Protein AF-A0A5R8WJD9-F1 (afdb_monomer)

Organism: NCBI:txid2025313

Secondary structure (DSSP, 8-state):
-PPP------------GGGEEEHHHHHHHHHHHHHSSPTTHHHHHHHHSSSPP-HHHHHHHHTT--SS--HHHHHHHHHHTT--EEEEEEEETTEEEEEEEES-HHHHHHHHHHHHHHHHHTSSSSS---

Solvent-accessible surface area (backbone atoms only — not comparable to full-atom values): 8028 Å² total; per-residue (Å²): 136,85,79,83,79,82,69,82,75,77,73,82,70,74,71,56,70,94,40,48,42,53,43,68,61,56,44,51,46,47,30,49,60,63,61,71,44,55,93,72,42,54,59,56,52,26,68,72,38,89,74,58,52,59,59,69,60,50,53,32,54,54,67,66,66,56,94,59,92,56,60,69,59,49,42,51,50,38,41,75,74,71,37,60,57,45,78,43,78,40,83,53,87,97,45,79,46,49,32,32,33,39,80,42,69,68,52,45,52,52,49,51,51,54,45,52,55,54,54,52,70,72,69,76,83,87,86,84,83,130

Sequence (130 aa):
MQQPETSPHYHIAFPNPALSVPYDKCLSYAQHCLCSFPHGGLKKWTEQQEPPFSYSALVSLKRSTNRKPAPLLVQRILQAFGFRTNPVARPEGKTRTYVYEFAHESDLNNFTHQLSEFEKVKVPAEAASV

Foldseek 3Di:
DDDDDPDPPPPPPPFDPLQKAWLVLLLLLLLLVCVPADVVRNVVVQVPDVVGDDSVVSVCSNVVVDPDRDQVNSCVSLVVVPWNWDWDWDDDDPDTTIMIGTPDPVSVVVSVVVSVVVVVVVPPDPPPDD

Nearest PDB structures (foldseek):
  1x4n-assembly1_A  TM=4.739E-01  e=9.539E-01  Mus musculus
  3vke-assembly1_A  TM=3.921E-01  e=1.367E+00  Homo sapiens
  2jzx-assembly1_A  TM=4.942E-01  e=5.437E+00  Homo sapiens
  4zzl-assembly1_A  TM=2.332E-01  e=7.339E+00  Pseudomonas aeruginosa
  5fj9-assembly1_O  TM=2.264E-01  e=5.773E+00  Saccharomyces cerevisiae

pLDDT: mean 81.9, std 17.26, range [37.69, 95.75]

Structure (mmCIF, N/CA/C/O backbone):
data_AF-A0A5R8WJD9-F1
#
_entry.id   AF-A0A5R8WJD9-F1
#
loop_
_atom_site.group_PDB
_atom_site.id
_atom_site.type_symbol
_atom_site.label_atom_id
_atom_site.label_alt_id
_atom_site.label_comp_id
_atom_site.label_asym_id
_atom_site.label_entity_id
_atom_site.label_seq_id
_atom_site.pdbx_PDB_ins_code
_atom_site.Cartn_x
_atom_site.Cartn_y
_atom_site.Cartn_z
_atom_site.occupancy
_atom_site.B_iso_or_equiv
_atom_site.auth_seq_id
_atom_site.auth_comp_id
_atom_site.auth_asym_id
_atom_site.auth_atom_id
_atom_site.pdbx_PDB_model_num
ATOM 1 N N . MET A 1 1 ? -49.336 17.683 -3.517 1.00 49.38 1 MET A N 1
ATOM 2 C CA . MET A 1 1 ? -48.748 16.332 -3.419 1.00 49.38 1 MET A CA 1
ATOM 3 C C . MET A 1 1 ? -47.258 16.515 -3.181 1.00 49.38 1 MET A C 1
ATOM 5 O O . MET A 1 1 ? -46.579 16.999 -4.074 1.00 49.38 1 MET A O 1
ATOM 9 N N . GLN A 1 2 ? -46.795 16.296 -1.949 1.00 41.03 2 GLN A N 1
ATOM 10 C CA . GLN A 1 2 ? -45.387 16.454 -1.561 1.00 41.03 2 GLN A CA 1
ATOM 11 C C . GLN A 1 2 ? -44.621 15.180 -1.929 1.00 41.03 2 GLN A C 1
ATOM 13 O O . GLN A 1 2 ? -45.076 14.080 -1.622 1.00 41.03 2 GLN A O 1
ATOM 18 N N . GLN A 1 3 ? -43.500 15.336 -2.634 1.00 42.38 3 GLN A N 1
ATOM 19 C CA . GLN A 1 3 ? -42.559 14.250 -2.899 1.00 42.38 3 GLN A CA 1
ATOM 20 C C . GLN A 1 3 ? -41.737 13.987 -1.627 1.00 42.38 3 GLN A C 1
ATOM 22 O O . GLN A 1 3 ? -41.335 14.955 -0.982 1.00 42.38 3 GLN A O 1
ATOM 27 N N . PRO A 1 4 ? -41.491 12.725 -1.237 1.00 53.50 4 P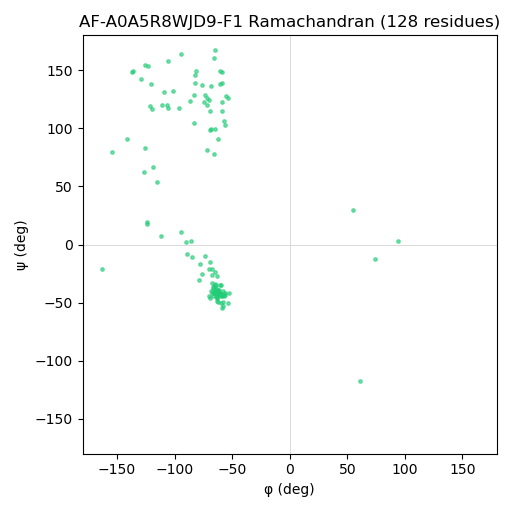RO A N 1
ATOM 28 C CA . PRO A 1 4 ? -40.649 12.434 -0.090 1.00 53.50 4 PRO A CA 1
ATOM 29 C C . PRO A 1 4 ? -39.187 12.723 -0.435 1.00 53.50 4 PRO A C 1
ATOM 31 O O . PRO A 1 4 ? -38.637 12.230 -1.418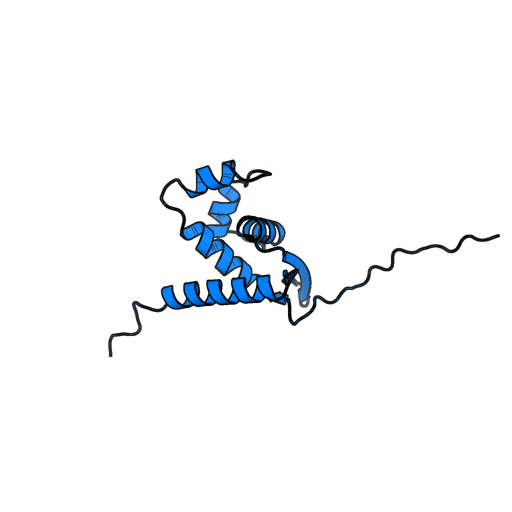 1.00 53.50 4 PRO A O 1
ATOM 34 N N . GLU A 1 5 ? -38.577 13.546 0.403 1.00 44.34 5 GLU A N 1
ATOM 35 C CA . GLU A 1 5 ? -37.187 13.962 0.343 1.00 44.34 5 GLU A CA 1
ATOM 36 C C . GLU A 1 5 ? -36.308 12.751 0.680 1.00 44.34 5 GLU A C 1
ATOM 38 O O . GLU A 1 5 ? -36.132 12.393 1.846 1.00 44.34 5 GLU A O 1
ATOM 43 N N . THR A 1 6 ? -35.763 12.070 -0.330 1.00 48.16 6 THR A N 1
ATOM 44 C CA . THR A 1 6 ? -34.730 11.053 -0.108 1.00 48.16 6 THR A CA 1
ATOM 45 C C . THR A 1 6 ? -33.438 11.759 0.286 1.00 48.16 6 THR A C 1
ATOM 47 O O . THR A 1 6 ? -32.561 12.007 -0.542 1.00 48.16 6 THR A O 1
ATOM 50 N N . SER A 1 7 ? -33.341 12.119 1.565 1.00 39.47 7 SER A N 1
ATOM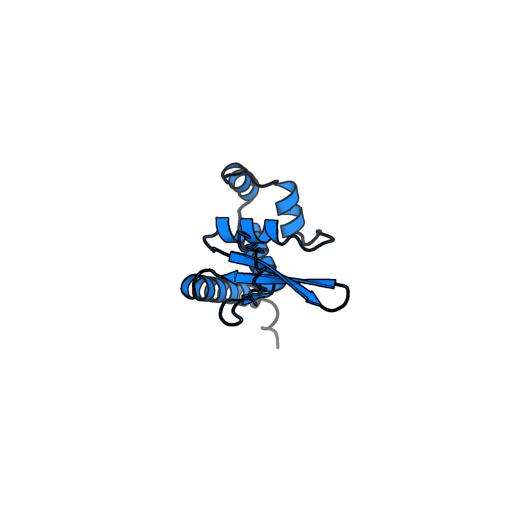 51 C CA . SER A 1 7 ? -32.078 12.480 2.197 1.00 39.47 7 SER A CA 1
ATOM 52 C C . SER A 1 7 ? -31.104 11.317 1.995 1.00 39.47 7 SER A C 1
ATOM 54 O O . SER A 1 7 ? -31.460 10.180 2.320 1.00 39.47 7 SER A O 1
ATOM 56 N N . PRO A 1 8 ? -29.887 11.542 1.471 1.00 46.19 8 PRO A N 1
ATOM 57 C CA . PRO A 1 8 ? -28.867 10.512 1.484 1.00 46.19 8 PRO A CA 1
ATOM 58 C C . PRO A 1 8 ? -28.519 10.261 2.950 1.00 46.19 8 PRO A C 1
ATOM 60 O O . PRO A 1 8 ? -27.786 11.030 3.573 1.00 46.19 8 PRO A O 1
ATOM 63 N N . HIS A 1 9 ? -29.089 9.204 3.527 1.00 37.69 9 HIS A N 1
ATOM 64 C CA . HIS A 1 9 ? -28.612 8.652 4.783 1.00 37.69 9 HIS A CA 1
ATOM 65 C C . HIS A 1 9 ? -27.135 8.321 4.552 1.00 37.69 9 HIS A C 1
ATOM 67 O O . HIS A 1 9 ? -26.802 7.339 3.887 1.00 37.69 9 HIS A O 1
ATOM 73 N N . TYR A 1 10 ? -26.237 9.164 5.065 1.00 40.50 10 TYR A N 1
ATOM 74 C CA . TYR A 1 10 ? -24.858 8.769 5.297 1.00 40.50 10 TYR A CA 1
ATOM 75 C C . TYR A 1 10 ? -24.939 7.641 6.318 1.00 40.50 10 TYR A C 1
ATOM 77 O O . TYR A 1 10 ? -24.981 7.879 7.524 1.00 40.50 10 TYR A O 1
ATOM 85 N N . HIS A 1 11 ? -25.031 6.403 5.837 1.00 44.16 11 HIS A N 1
ATOM 86 C CA . HIS A 1 11 ? -24.737 5.259 6.671 1.00 44.16 11 HIS A CA 1
ATOM 87 C C . HIS A 1 11 ? -23.311 5.481 7.161 1.00 44.16 11 HIS A C 1
ATOM 89 O O . HIS A 1 11 ? -22.350 5.377 6.398 1.00 44.16 11 HIS A O 1
ATOM 95 N N . ILE A 1 12 ? -23.184 5.838 8.437 1.00 51.00 12 ILE A N 1
ATOM 96 C CA . ILE A 1 12 ? -21.948 5.704 9.194 1.00 51.00 12 ILE A CA 1
ATOM 97 C C . ILE A 1 12 ? -21.736 4.193 9.278 1.00 51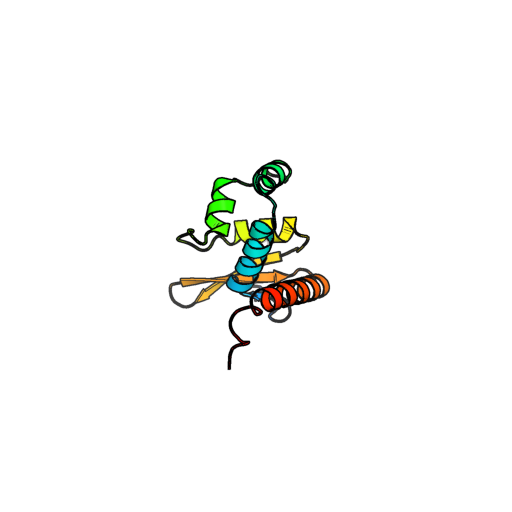.00 12 ILE A C 1
ATOM 99 O O . ILE A 1 12 ? -22.120 3.538 10.243 1.00 51.00 12 ILE A O 1
ATOM 103 N N . ALA A 1 13 ? -21.256 3.609 8.182 1.00 54.78 13 ALA A N 1
ATOM 104 C CA . ALA A 1 13 ? -20.871 2.220 8.129 1.00 54.78 13 ALA A CA 1
ATOM 105 C C . ALA A 1 13 ? -19.632 2.124 9.011 1.00 54.78 13 ALA A C 1
ATOM 107 O O . ALA A 1 13 ? -18.538 2.549 8.636 1.00 54.78 13 ALA A O 1
ATOM 108 N N . PHE A 1 14 ? -19.834 1.663 10.243 1.00 63.84 14 PHE A N 1
ATOM 109 C CA . PHE A 1 14 ? -18.723 1.248 11.074 1.00 63.84 14 PHE A CA 1
ATOM 110 C C . PHE A 1 14 ? -18.016 0.127 10.313 1.00 63.84 14 PHE A C 1
ATOM 112 O O . PHE A 1 14 ? -18.678 -0.848 9.948 1.00 63.84 14 PHE A O 1
ATOM 119 N N . PRO A 1 15 ? -16.716 0.275 10.022 1.00 68.12 15 PRO A N 1
ATOM 120 C CA . PRO A 1 15 ? -16.007 -0.720 9.242 1.00 68.12 15 PRO A CA 1
ATOM 121 C C . PRO A 1 15 ? -16.052 -2.046 9.994 1.00 68.12 15 PRO A C 1
ATOM 123 O O . PRO A 1 15 ? -15.896 -2.066 11.222 1.00 68.12 15 PRO A O 1
ATOM 126 N N . ASN A 1 16 ? -16.287 -3.137 9.270 1.00 76.88 16 ASN A N 1
ATOM 127 C CA . ASN A 1 16 ? -16.393 -4.459 9.860 1.00 76.88 16 ASN A CA 1
ATOM 128 C C . ASN A 1 16 ? -15.078 -4.764 10.599 1.00 76.88 16 ASN A C 1
ATOM 130 O O . ASN A 1 16 ? -14.027 -4.857 9.953 1.00 76.88 16 ASN A O 1
ATOM 134 N N . PRO A 1 17 ? -15.087 -4.902 11.939 1.00 78.38 17 PRO A N 1
ATOM 135 C CA . PRO A 1 17 ? -13.860 -5.083 12.703 1.00 78.38 17 PRO A CA 1
ATOM 136 C C . PRO A 1 17 ? -13.134 -6.378 12.329 1.00 78.38 17 PRO A C 1
ATOM 138 O O . PRO A 1 17 ? -11.912 -6.414 12.417 1.00 78.38 17 PRO A O 1
ATOM 141 N N . ALA A 1 18 ? -13.856 -7.398 11.850 1.00 85.44 18 ALA A N 1
ATOM 142 C CA . ALA A 1 18 ? -13.267 -8.653 11.389 1.00 85.44 18 ALA A CA 1
ATOM 143 C C . ALA A 1 18 ? -12.485 -8.506 10.073 1.00 85.44 18 ALA A C 1
ATOM 145 O O . ALA A 1 18 ? -11.624 -9.327 9.789 1.00 85.44 18 ALA A O 1
ATOM 146 N N . LEU A 1 19 ? -12.763 -7.458 9.286 1.00 89.31 19 LEU A N 1
ATOM 147 C CA . LEU A 1 19 ? -12.110 -7.176 8.002 1.00 89.31 19 LEU A CA 1
ATOM 148 C C . LEU A 1 19 ? -11.230 -5.917 8.042 1.00 89.31 19 LEU A C 1
ATOM 150 O O . LEU A 1 19 ? -10.748 -5.460 7.007 1.00 89.31 19 LEU A O 1
ATOM 154 N N . SER A 1 20 ? -11.038 -5.328 9.224 1.00 91.19 20 SER A N 1
ATOM 155 C CA . SER A 1 20 ? -10.345 -4.051 9.395 1.00 91.19 20 SER A CA 1
ATOM 156 C C . SER A 1 20 ? -8.910 -4.235 9.873 1.00 91.19 20 SER A C 1
ATOM 158 O O . SER A 1 20 ? -8.665 -4.880 10.889 1.00 91.19 20 SER A O 1
ATOM 160 N N . VAL A 1 21 ? -7.969 -3.556 9.220 1.00 92.88 21 VAL A N 1
ATOM 161 C CA . VAL A 1 21 ? -6.556 -3.516 9.623 1.00 92.88 21 VAL A CA 1
ATOM 162 C C . VAL A 1 21 ? -6.118 -2.073 9.901 1.00 92.88 21 VAL A C 1
ATOM 164 O O . VAL A 1 21 ? -6.463 -1.171 9.134 1.00 92.88 21 VAL A O 1
ATOM 167 N N . PRO A 1 22 ? -5.343 -1.808 10.970 1.00 92.81 22 PRO A N 1
ATOM 168 C CA . PRO A 1 22 ? -4.805 -0.478 11.248 1.00 92.81 22 PRO A CA 1
ATOM 169 C C . PRO A 1 22 ? -3.896 0.050 10.135 1.00 92.81 22 PRO A C 1
ATOM 171 O O . PRO A 1 22 ? -3.158 -0.708 9.498 1.00 92.81 22 PRO A O 1
ATOM 174 N N . TYR A 1 23 ? -3.880 1.374 9.959 1.00 92.88 23 TYR A N 1
ATOM 175 C CA . TYR A 1 23 ? -3.042 2.030 8.956 1.00 92.88 23 TYR A CA 1
ATOM 176 C C . TYR A 1 23 ? -1.564 1.637 9.037 1.00 92.88 23 TYR A C 1
ATOM 178 O O . TYR A 1 23 ? -0.962 1.373 8.000 1.00 92.88 23 TYR A O 1
ATOM 186 N N . ASP A 1 24 ? -0.990 1.543 10.237 1.00 91.38 24 ASP A N 1
ATOM 187 C CA . ASP A 1 24 ? 0.437 1.255 10.427 1.00 91.38 24 ASP A CA 1
ATOM 188 C C . ASP A 1 24 ? 0.853 -0.131 9.920 1.00 91.38 24 ASP A C 1
ATOM 190 O O . ASP A 1 24 ? 1.943 -0.291 9.365 1.00 91.38 24 ASP A O 1
ATOM 194 N N . LYS A 1 25 ? -0.027 -1.133 10.040 1.00 93.25 25 LYS A N 1
ATOM 195 C CA . LYS A 1 25 ? 0.219 -2.489 9.523 1.00 93.25 25 LYS A CA 1
ATOM 196 C C . LYS A 1 25 ? 0.190 -2.500 7.994 1.00 93.25 25 LYS A C 1
ATOM 198 O O . LYS A 1 25 ? 1.100 -3.032 7.361 1.00 93.25 25 LYS A O 1
ATOM 203 N N . CYS A 1 26 ? -0.793 -1.829 7.396 1.00 94.56 26 CYS A N 1
ATOM 204 C CA . CYS A 1 26 ? -0.881 -1.639 5.946 1.00 94.56 26 CYS A CA 1
ATOM 205 C C . CYS A 1 26 ? 0.286 -0.821 5.377 1.00 94.56 26 CYS A C 1
ATOM 207 O O . CYS A 1 26 ? 0.819 -1.151 4.318 1.00 94.56 26 CYS A O 1
ATOM 209 N N . LEU A 1 27 ? 0.715 0.223 6.090 1.00 93.94 27 LEU A N 1
ATOM 210 C CA . LEU A 1 27 ? 1.887 1.014 5.735 1.00 93.94 27 LEU A CA 1
ATOM 211 C C . LEU A 1 27 ? 3.157 0.162 5.789 1.00 93.94 27 LEU A 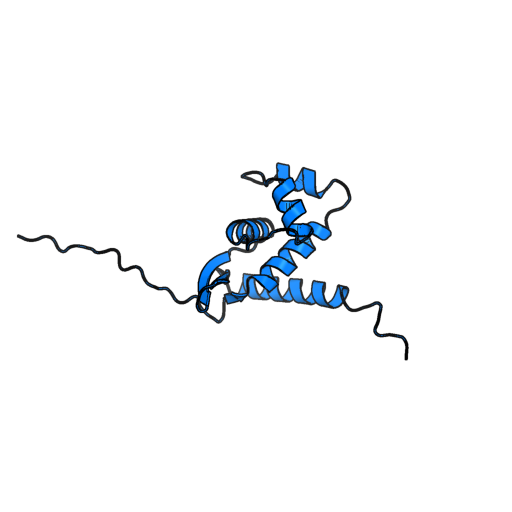C 1
ATOM 213 O O . LEU A 1 27 ? 3.940 0.202 4.845 1.00 93.94 27 LEU A O 1
ATOM 217 N N . SER A 1 28 ? 3.341 -0.625 6.851 1.00 92.38 28 SER A N 1
ATOM 218 C CA . SER A 1 28 ? 4.510 -1.500 7.010 1.00 92.38 28 SER A CA 1
ATOM 219 C C . SER A 1 28 ? 4.607 -2.519 5.876 1.00 92.38 28 SER A C 1
ATOM 221 O O . SER A 1 28 ? 5.676 -2.688 5.291 1.00 92.38 28 SER A O 1
ATOM 223 N N . TYR A 1 29 ? 3.479 -3.138 5.512 1.00 94.19 29 TYR A N 1
ATOM 224 C CA . TYR A 1 29 ? 3.394 -4.024 4.353 1.00 94.19 29 TYR A CA 1
ATOM 225 C C . TYR A 1 29 ? 3.800 -3.297 3.063 1.00 94.19 29 TYR A C 1
ATOM 227 O O . TYR A 1 29 ? 4.713 -3.729 2.361 1.00 94.19 29 TYR A O 1
ATOM 235 N N . ALA A 1 30 ? 3.180 -2.144 2.784 1.00 93.81 30 ALA A N 1
ATOM 236 C CA . ALA A 1 30 ? 3.472 -1.356 1.591 1.00 93.81 30 ALA A CA 1
ATOM 237 C C . ALA A 1 30 ? 4.958 -0.969 1.514 1.00 93.81 30 ALA A C 1
ATOM 239 O O . ALA A 1 30 ? 5.588 -1.110 0.468 1.00 93.81 30 ALA A O 1
ATOM 240 N N . GLN A 1 31 ? 5.548 -0.523 2.624 1.00 93.25 31 GLN A N 1
ATOM 241 C CA . GLN A 1 31 ? 6.968 -0.189 2.704 1.00 93.25 31 GLN A CA 1
ATOM 242 C C . GLN A 1 31 ? 7.860 -1.398 2.436 1.00 93.25 31 GLN A C 1
ATOM 244 O O . GLN A 1 31 ? 8.844 -1.258 1.711 1.00 93.25 31 GLN A O 1
ATOM 249 N N . HIS A 1 32 ? 7.512 -2.574 2.965 1.00 91.75 32 HIS A N 1
ATOM 250 C CA . HIS A 1 32 ? 8.253 -3.801 2.694 1.00 91.75 32 HIS A CA 1
ATOM 251 C C . HIS A 1 32 ? 8.263 -4.113 1.195 1.00 91.75 32 HIS A C 1
ATOM 253 O O . HIS A 1 32 ? 9.335 -4.233 0.605 1.00 91.75 32 HIS A O 1
ATOM 259 N N . CYS A 1 33 ? 7.100 -4.105 0.541 1.00 91.75 33 CYS A N 1
ATOM 260 C CA . CYS A 1 33 ? 7.008 -4.330 -0.901 1.00 91.75 33 CYS A CA 1
ATOM 261 C C . CYS A 1 33 ? 7.834 -3.313 -1.708 1.00 91.75 33 CYS A C 1
ATOM 263 O O . CYS A 1 33 ? 8.557 -3.686 -2.630 1.00 91.75 33 CYS A O 1
ATOM 265 N N . LEU A 1 34 ? 7.795 -2.027 -1.335 1.00 92.06 34 LEU A N 1
ATOM 266 C CA . LEU A 1 34 ? 8.604 -0.975 -1.971 1.00 92.06 34 LEU A CA 1
ATOM 267 C C . LEU A 1 34 ? 10.118 -1.133 -1.715 1.00 92.06 34 LEU A C 1
ATOM 269 O O . LEU A 1 34 ? 10.951 -0.642 -2.490 1.00 92.06 34 LEU A O 1
ATOM 273 N N . CYS A 1 3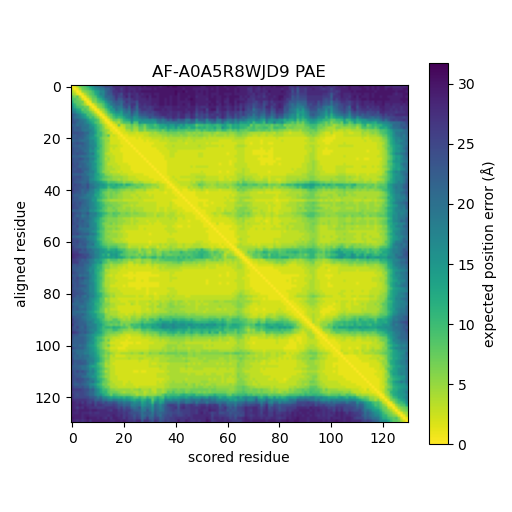5 ? 10.500 -1.778 -0.613 1.00 90.94 35 CYS A N 1
ATOM 274 C CA . CYS A 1 35 ? 11.883 -2.107 -0.281 1.00 90.94 35 CYS A CA 1
ATOM 275 C C . CYS A 1 35 ? 12.401 -3.326 -1.047 1.00 90.94 35 CYS A C 1
ATOM 277 O O . CYS A 1 35 ? 13.583 -3.331 -1.377 1.00 90.94 35 CYS A O 1
ATOM 279 N N . SER A 1 36 ? 11.535 -4.281 -1.391 1.00 90.19 36 SER A N 1
ATOM 280 C CA . SER A 1 36 ? 11.911 -5.519 -2.088 1.00 90.19 36 SER A CA 1
ATOM 281 C C . SER A 1 36 ? 12.254 -5.337 -3.571 1.00 90.19 36 SER A C 1
ATOM 283 O O . SER A 1 36 ? 12.775 -6.259 -4.196 1.00 90.19 36 SER A O 1
ATOM 285 N N . PHE A 1 37 ? 12.003 -4.163 -4.162 1.00 89.94 37 PHE A N 1
ATOM 286 C CA . PHE A 1 37 ? 12.423 -3.897 -5.540 1.00 89.94 37 PHE A CA 1
ATOM 287 C C . PHE A 1 37 ? 13.954 -3.803 -5.667 1.00 89.94 37 PHE A C 1
ATOM 289 O O . PHE A 1 37 ? 14.588 -3.082 -4.887 1.00 89.94 37 PHE A O 1
ATOM 296 N N . PRO A 1 38 ? 14.552 -4.415 -6.708 1.00 88.81 38 PRO A N 1
ATOM 297 C CA . PRO A 1 38 ? 15.970 -4.251 -7.011 1.00 88.81 38 PRO A CA 1
ATOM 298 C C . PRO A 1 38 ? 16.290 -2.806 -7.417 1.00 88.81 38 PRO A C 1
ATOM 300 O O . PRO A 1 38 ? 15.398 -2.000 -7.709 1.00 88.81 38 PRO A O 1
ATOM 303 N N . HIS A 1 39 ? 17.582 -2.466 -7.465 1.00 84.12 39 HIS A N 1
ATOM 304 C CA . HIS A 1 39 ? 18.026 -1.119 -7.824 1.00 84.12 39 HIS A CA 1
ATOM 305 C C . HIS A 1 39 ? 17.429 -0.669 -9.171 1.00 84.12 39 HIS A C 1
ATOM 307 O O . HIS A 1 39 ? 17.506 -1.376 -10.172 1.00 84.12 39 HIS A O 1
ATOM 313 N N . GLY A 1 40 ? 16.774 0.497 -9.182 1.00 85.19 40 GLY A N 1
ATOM 314 C CA . GLY A 1 40 ? 16.067 1.030 -10.356 1.00 85.19 40 GLY A CA 1
ATOM 315 C C . GLY A 1 40 ? 14.731 0.351 -10.701 1.00 85.19 40 GLY A C 1
ATOM 316 O O . GLY A 1 40 ? 13.955 0.918 -11.471 1.00 85.19 40 GLY A O 1
ATOM 317 N N . GLY A 1 41 ? 14.411 -0.803 -10.105 1.00 91.19 41 GLY A N 1
ATOM 318 C CA . GLY A 1 41 ? 13.169 -1.545 -10.349 1.00 91.19 41 GLY A CA 1
ATOM 319 C C . GLY A 1 41 ? 11.922 -0.788 -9.898 1.00 91.19 41 GLY A C 1
ATOM 320 O O . GLY A 1 41 ? 10.928 -0.762 -10.617 1.00 91.19 41 GLY A O 1
ATOM 321 N N . LEU A 1 42 ? 12.006 -0.080 -8.765 1.00 91.88 42 LEU A N 1
ATOM 322 C CA . LEU A 1 42 ? 10.888 0.714 -8.250 1.00 91.88 42 LEU A CA 1
ATOM 323 C C . LEU A 1 42 ? 10.451 1.806 -9.237 1.00 91.88 42 LEU A C 1
ATOM 325 O O . LEU A 1 42 ? 9.258 1.995 -9.438 1.00 91.88 42 LEU A O 1
ATOM 329 N N . LYS A 1 43 ? 11.402 2.507 -9.873 1.00 92.44 43 LYS A N 1
ATOM 330 C CA . LYS A 1 43 ? 11.087 3.576 -10.834 1.00 92.44 43 LYS A CA 1
ATOM 331 C C . LYS A 1 43 ? 10.311 3.022 -12.031 1.00 92.44 43 LYS A C 1
ATOM 333 O O . LYS A 1 43 ? 9.237 3.527 -12.342 1.00 92.44 43 LYS A O 1
ATOM 338 N N . LYS A 1 44 ? 10.804 1.934 -12.629 1.00 92.81 44 LYS A N 1
ATOM 339 C CA . LYS A 1 44 ? 10.113 1.263 -13.740 1.00 92.81 44 LYS A CA 1
ATOM 340 C C . LYS A 1 44 ? 8.719 0.796 -13.330 1.00 92.81 44 LYS A C 1
ATOM 342 O O . LYS A 1 44 ? 7.761 1.026 -14.055 1.00 92.81 44 LYS A O 1
ATOM 347 N N . TRP A 1 45 ? 8.598 0.199 -12.143 1.00 94.38 45 TRP A N 1
ATOM 348 C CA . TRP A 1 45 ? 7.305 -0.230 -11.624 1.00 94.38 45 TRP A CA 1
ATOM 349 C C . TRP A 1 45 ? 6.338 0.949 -11.479 1.00 94.38 45 TRP A C 1
ATOM 351 O O . TRP A 1 45 ? 5.206 0.831 -11.921 1.00 94.38 45 TRP A O 1
ATOM 361 N N . THR A 1 46 ? 6.773 2.109 -10.962 1.00 93.44 46 THR A N 1
ATOM 362 C CA . THR A 1 46 ? 5.888 3.285 -10.826 1.00 93.44 46 THR A CA 1
ATOM 363 C C . THR A 1 46 ? 5.306 3.789 -12.140 1.00 93.44 46 THR A C 1
ATOM 365 O O . THR A 1 46 ? 4.166 4.251 -12.151 1.00 93.44 46 THR A O 1
ATOM 368 N N . GLU A 1 47 ? 6.082 3.693 -13.220 1.00 93.25 47 GLU A N 1
ATOM 369 C CA . GLU A 1 47 ? 5.712 4.142 -14.567 1.00 93.25 47 GLU A CA 1
ATOM 370 C C . GLU A 1 47 ? 4.738 3.167 -15.250 1.00 93.25 47 GLU A C 1
ATOM 372 O O . GLU A 1 47 ? 3.968 3.582 -16.108 1.00 93.25 47 GLU A O 1
ATOM 377 N N . GLN A 1 48 ? 4.745 1.890 -14.852 1.00 93.94 48 GLN A N 1
ATOM 378 C CA . GLN A 1 48 ? 3.888 0.832 -15.404 1.00 93.94 48 GLN A CA 1
ATOM 379 C C . GLN A 1 48 ? 2.498 0.753 -14.759 1.00 93.94 48 GLN A C 1
ATOM 381 O O . GLN A 1 48 ? 1.650 0.002 -15.229 1.00 93.94 48 GLN A O 1
ATOM 386 N N . GLN A 1 49 ? 2.266 1.466 -13.657 1.00 93.31 49 GLN A N 1
ATOM 387 C CA . GLN A 1 49 ? 0.976 1.457 -12.967 1.00 93.31 49 GLN A CA 1
ATOM 388 C C . GLN A 1 49 ? -0.006 2.409 -13.648 1.00 93.31 49 GLN A C 1
ATOM 390 O O . GLN A 1 49 ? 0.392 3.453 -14.160 1.00 93.31 49 GLN A O 1
ATOM 395 N N . GLU A 1 50 ? -1.299 2.094 -13.586 1.00 90.19 50 GLU A N 1
ATOM 396 C CA . GLU A 1 50 ? -2.357 2.942 -14.139 1.00 90.19 50 GLU A CA 1
ATOM 397 C C . GLU A 1 50 ? -3.341 3.397 -13.043 1.00 90.19 50 GLU A C 1
ATOM 399 O O . GLU A 1 50 ? -4.010 2.567 -12.424 1.00 90.19 50 GLU A O 1
ATOM 404 N N . PRO A 1 51 ? -3.442 4.715 -12.761 1.00 90.38 51 PRO A N 1
ATOM 405 C CA . PRO A 1 51 ? -2.539 5.776 -13.227 1.00 90.38 51 PRO A CA 1
ATOM 406 C C . PRO A 1 51 ? -1.114 5.631 -12.645 1.00 90.38 51 PRO A C 1
ATOM 408 O O . PRO A 1 51 ? -0.949 5.002 -11.597 1.00 90.38 51 PRO A O 1
ATOM 411 N N . PRO A 1 52 ? -0.080 6.253 -13.236 1.00 91.81 52 PRO A N 1
ATOM 412 C CA . PRO A 1 52 ? 1.280 6.150 -12.709 1.00 91.81 52 PRO A CA 1
ATOM 413 C C . PRO A 1 52 ? 1.394 6.650 -11.267 1.00 91.81 52 PRO A C 1
ATOM 415 O O . PRO A 1 52 ? 0.686 7.570 -10.833 1.00 91.81 52 PRO A O 1
ATOM 418 N N . PHE A 1 53 ? 2.300 6.049 -10.499 1.00 93.06 53 PHE A N 1
ATOM 419 C CA . PHE A 1 53 ? 2.646 6.575 -9.181 1.00 93.06 53 PHE A CA 1
ATOM 420 C C . PHE A 1 53 ? 3.669 7.700 -9.307 1.00 93.06 53 PHE A C 1
ATOM 422 O O . PHE A 1 53 ? 4.595 7.643 -10.112 1.00 93.06 53 PHE A O 1
ATOM 429 N N . SER A 1 54 ? 3.569 8.695 -8.427 1.00 93.44 54 SER A N 1
ATOM 430 C CA . SER A 1 54 ? 4.670 9.636 -8.238 1.00 93.44 54 SER A CA 1
ATOM 431 C C . SER A 1 54 ? 5.845 8.921 -7.567 1.00 93.44 54 SER A C 1
ATOM 433 O O . SER A 1 54 ? 5.756 8.506 -6.407 1.00 93.44 54 SER A O 1
ATOM 435 N N . TYR A 1 55 ? 6.965 8.807 -8.283 1.00 92.19 55 TYR A N 1
ATOM 436 C CA . TYR A 1 55 ? 8.181 8.181 -7.766 1.00 92.19 55 TYR A CA 1
ATOM 437 C C . TYR A 1 55 ? 8.667 8.844 -6.466 1.00 92.19 55 TYR A C 1
ATOM 439 O O . TYR A 1 55 ? 9.009 8.152 -5.506 1.00 92.19 55 TYR A O 1
ATOM 447 N N . SER A 1 56 ? 8.634 10.180 -6.384 1.00 91.50 56 SER A N 1
ATOM 448 C CA . SER A 1 56 ? 9.048 10.914 -5.179 1.00 91.50 56 SER A CA 1
ATOM 449 C C . SER A 1 56 ? 8.127 10.646 -3.985 1.00 91.50 56 SER A C 1
ATOM 451 O O . SER A 1 56 ? 8.609 10.532 -2.855 1.00 91.50 56 SER A O 1
ATOM 453 N N . ALA A 1 57 ? 6.823 10.477 -4.222 1.00 90.31 57 ALA A N 1
ATOM 454 C CA . ALA A 1 57 ? 5.867 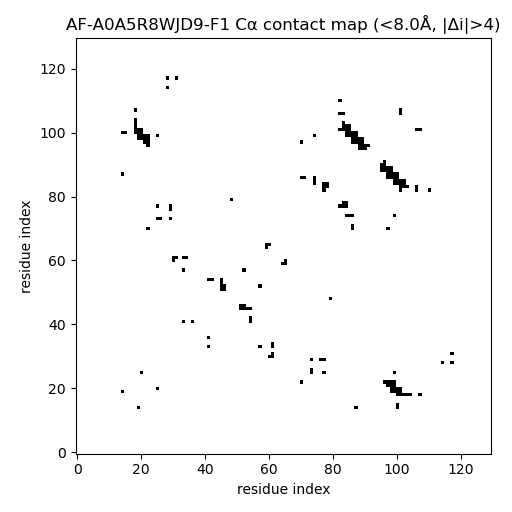10.116 -3.180 1.00 90.31 57 ALA A CA 1
ATOM 455 C C . ALA A 1 57 ? 6.132 8.704 -2.633 1.00 90.31 57 ALA A C 1
ATOM 457 O O . ALA A 1 57 ? 6.121 8.515 -1.416 1.00 90.31 57 ALA A O 1
ATOM 458 N N . LEU A 1 58 ? 6.440 7.730 -3.500 1.00 91.62 58 LEU A N 1
ATOM 459 C CA . LEU A 1 58 ? 6.782 6.372 -3.060 1.00 91.62 58 LEU A CA 1
ATOM 460 C C . LEU A 1 58 ? 8.120 6.308 -2.331 1.00 91.62 58 LEU A C 1
ATOM 462 O O . LEU A 1 58 ? 8.223 5.612 -1.328 1.00 91.62 58 LEU A O 1
ATOM 466 N N . VAL A 1 59 ? 9.134 7.049 -2.787 1.00 91.38 59 VAL A N 1
ATOM 467 C CA . VAL A 1 59 ? 10.420 7.138 -2.077 1.00 91.38 59 VAL A CA 1
ATOM 468 C C . VAL A 1 59 ? 10.235 7.770 -0.697 1.00 91.38 59 VAL A C 1
ATOM 470 O O . VAL A 1 59 ? 10.813 7.279 0.273 1.00 91.38 59 VAL A O 1
ATOM 473 N N . SER A 1 60 ? 9.408 8.813 -0.587 1.00 91.31 60 SER A N 1
ATOM 474 C CA . SER A 1 60 ? 9.114 9.463 0.699 1.00 91.31 60 SER A CA 1
ATOM 475 C C . SER A 1 60 ? 8.351 8.532 1.643 1.00 91.31 60 SER A C 1
ATOM 477 O O . SER A 1 60 ? 8.672 8.439 2.828 1.00 91.31 60 SER A O 1
ATOM 479 N N . LEU A 1 61 ? 7.390 7.772 1.109 1.00 91.12 61 LEU A N 1
ATOM 480 C CA . LEU A 1 61 ? 6.647 6.768 1.867 1.00 91.12 61 LEU A CA 1
ATOM 481 C C . LEU A 1 61 ? 7.549 5.608 2.312 1.00 91.12 61 LEU A C 1
ATOM 483 O O . LEU A 1 61 ? 7.517 5.232 3.480 1.00 91.12 61 LEU A O 1
ATOM 487 N N . LYS A 1 62 ? 8.402 5.098 1.417 1.00 89.38 62 LYS A N 1
ATOM 488 C CA . LYS A 1 62 ? 9.400 4.051 1.690 1.00 89.38 62 LYS A CA 1
ATOM 489 C C . LYS A 1 62 ? 10.368 4.449 2.805 1.00 89.38 62 LYS A C 1
ATOM 491 O O . LYS A 1 62 ? 10.732 3.613 3.620 1.00 89.38 62 LYS A O 1
ATOM 496 N N . ARG A 1 63 ? 10.799 5.713 2.835 1.00 87.88 63 ARG A N 1
ATOM 497 C CA . ARG A 1 63 ? 11.746 6.240 3.833 1.00 87.88 63 ARG A CA 1
ATOM 498 C C . ARG A 1 63 ? 11.080 6.717 5.126 1.00 87.88 63 ARG A C 1
ATOM 500 O O . ARG A 1 63 ? 11.774 7.255 5.982 1.00 87.88 63 ARG A O 1
ATOM 507 N N . SER A 1 64 ? 9.762 6.568 5.262 1.00 82.00 64 SER A N 1
ATOM 508 C CA . SER A 1 64 ? 8.993 7.091 6.400 1.00 82.00 64 SER A CA 1
ATOM 509 C C . SER A 1 64 ? 9.187 8.599 6.635 1.00 82.00 64 SER A C 1
ATOM 511 O O . SER A 1 64 ? 9.072 9.073 7.760 1.00 82.00 64 SER A O 1
ATOM 513 N N . THR A 1 65 ? 9.466 9.386 5.587 1.00 78.62 65 THR A N 1
ATOM 514 C CA . THR A 1 65 ? 9.690 10.842 5.708 1.00 78.62 65 THR A CA 1
ATOM 515 C C . THR A 1 65 ? 8.407 11.665 5.569 1.00 78.62 65 THR A C 1
ATOM 517 O O . THR A 1 65 ? 8.438 12.897 5.621 1.00 78.62 65 THR A O 1
ATOM 520 N N . ASN A 1 66 ? 7.258 11.009 5.397 1.00 76.56 66 ASN A N 1
ATOM 521 C CA . ASN A 1 66 ? 5.968 11.680 5.315 1.00 76.56 66 ASN A CA 1
ATOM 522 C C . ASN A 1 66 ? 5.550 12.220 6.689 1.00 76.56 66 ASN A C 1
ATOM 524 O O . ASN A 1 66 ? 5.327 11.464 7.628 1.00 76.56 66 ASN A O 1
ATOM 528 N N . ARG A 1 67 ? 5.361 13.542 6.785 1.00 73.12 67 ARG A N 1
ATOM 529 C CA . ARG A 1 67 ? 4.896 14.214 8.016 1.00 73.12 67 ARG A CA 1
ATOM 530 C C . ARG A 1 67 ? 3.435 13.920 8.376 1.00 73.12 67 ARG A C 1
ATOM 532 O O . ARG A 1 67 ? 3.003 14.259 9.471 1.00 73.12 67 ARG A O 1
ATOM 539 N N . LYS A 1 68 ? 2.651 13.381 7.438 1.00 82.75 68 LYS A N 1
ATOM 540 C CA . LYS A 1 68 ? 1.217 13.110 7.595 1.00 82.75 68 LYS A CA 1
ATOM 541 C C . LYS A 1 68 ? 0.880 11.723 7.041 1.00 82.75 68 LYS A C 1
ATOM 543 O O . LYS A 1 68 ? 1.514 11.310 6.066 1.00 82.75 68 LYS A O 1
ATOM 548 N N . PRO A 1 69 ? -0.128 11.033 7.607 1.00 84.44 69 PRO A N 1
ATOM 549 C CA . PRO A 1 69 ? -0.632 9.790 7.037 1.00 84.44 69 PRO A CA 1
ATOM 550 C C . PRO A 1 69 ? -1.124 10.024 5.605 1.00 84.44 69 PRO A C 1
ATOM 552 O O . PRO A 1 69 ? -1.768 11.035 5.315 1.00 84.44 69 PRO A O 1
ATOM 555 N N . ALA A 1 70 ? -0.816 9.082 4.713 1.00 91.56 70 ALA A N 1
ATOM 556 C CA . ALA A 1 70 ? -1.149 9.143 3.292 1.00 91.56 70 ALA A CA 1
ATOM 557 C C . ALA A 1 70 ? -2.075 7.971 2.911 1.00 91.56 70 ALA A C 1
ATOM 559 O O . ALA A 1 70 ? -1.659 7.073 2.175 1.00 91.56 70 ALA A O 1
ATOM 560 N N . PRO A 1 71 ? -3.321 7.943 3.424 1.00 92.06 71 PRO A N 1
ATOM 561 C CA . PRO A 1 71 ? -4.182 6.766 3.349 1.00 92.06 71 PRO A CA 1
ATOM 562 C C . PRO A 1 71 ? -4.513 6.342 1.913 1.00 92.06 71 PRO A C 1
ATOM 564 O O . PRO A 1 71 ? -4.425 5.171 1.568 1.00 92.06 71 PRO A O 1
ATOM 567 N N . LEU A 1 72 ? -4.800 7.301 1.032 1.00 93.69 72 LEU A N 1
ATOM 568 C CA . LEU A 1 72 ? -5.097 7.009 -0.374 1.00 93.69 72 LEU A CA 1
ATOM 569 C C . LEU A 1 72 ? -3.875 6.473 -1.132 1.00 93.69 72 LEU A C 1
ATOM 571 O O . LEU A 1 72 ? -4.011 5.641 -2.024 1.00 93.69 72 LEU A O 1
ATOM 575 N N . LEU A 1 73 ? -2.668 6.924 -0.778 1.00 94.00 73 LEU A N 1
ATOM 576 C CA . LEU A 1 73 ? -1.447 6.426 -1.408 1.00 94.00 73 LEU A CA 1
ATOM 577 C C . LEU A 1 73 ? -1.188 4.972 -1.005 1.00 94.00 73 LEU A C 1
ATOM 579 O O . LEU A 1 73 ? -0.918 4.142 -1.866 1.00 94.00 73 LEU A O 1
ATOM 583 N N . VAL A 1 74 ? -1.313 4.662 0.287 1.00 94.81 74 VAL A N 1
ATOM 584 C CA . VAL A 1 74 ? -1.170 3.293 0.800 1.00 94.81 74 VAL A CA 1
ATOM 585 C C . VAL A 1 74 ? -2.263 2.384 0.237 1.00 94.81 74 VAL A C 1
ATOM 587 O O . VAL A 1 74 ? -1.933 1.299 -0.227 1.00 94.81 74 VAL A O 1
ATOM 590 N N . GLN A 1 75 ? -3.522 2.835 0.169 1.00 95.75 75 GLN A N 1
ATOM 591 C CA . GLN A 1 75 ? -4.605 2.098 -0.496 1.00 95.75 75 GLN A CA 1
ATOM 592 C C . GLN A 1 75 ? -4.230 1.726 -1.933 1.00 95.75 75 GLN A C 1
ATOM 594 O O . GLN A 1 75 ? -4.339 0.566 -2.319 1.00 95.75 75 GLN A O 1
ATOM 599 N N . ARG A 1 76 ? -3.760 2.698 -2.725 1.00 95.25 76 ARG A N 1
ATOM 600 C CA . ARG A 1 76 ? -3.369 2.445 -4.116 1.00 95.25 76 ARG A CA 1
ATOM 601 C C . ARG A 1 76 ? -2.211 1.458 -4.217 1.00 95.25 76 ARG A C 1
ATOM 603 O O . ARG A 1 76 ? -2.216 0.623 -5.113 1.00 95.25 76 ARG A O 1
ATOM 610 N N . ILE A 1 77 ? -1.231 1.536 -3.316 1.00 95.00 77 ILE A N 1
ATOM 611 C CA . ILE A 1 77 ? -0.126 0.570 -3.276 1.00 95.00 77 ILE A CA 1
ATOM 612 C C . ILE A 1 77 ? -0.671 -0.831 -2.974 1.00 95.00 77 ILE A C 1
ATOM 614 O O . ILE A 1 77 ? -0.364 -1.762 -3.706 1.00 95.00 77 ILE A O 1
ATOM 618 N N . LEU A 1 78 ? -1.522 -0.979 -1.955 1.00 95.06 78 LEU A N 1
ATOM 619 C CA . LEU A 1 78 ? -2.162 -2.255 -1.620 1.00 95.06 78 LEU A CA 1
ATOM 620 C C . LEU A 1 78 ? -2.945 -2.834 -2.806 1.00 95.06 78 LEU A C 1
ATOM 622 O O . LEU A 1 78 ? -2.797 -4.013 -3.111 1.00 95.06 78 LEU A O 1
ATOM 626 N N . GLN A 1 79 ? -3.703 -1.999 -3.520 1.00 94.56 79 GLN A N 1
ATOM 627 C CA . GLN A 1 79 ? -4.424 -2.397 -4.733 1.00 94.56 79 GLN A CA 1
ATOM 628 C C . GLN A 1 79 ? -3.481 -2.871 -5.841 1.00 94.56 79 GLN A C 1
ATOM 630 O O . GLN A 1 79 ? -3.757 -3.886 -6.475 1.00 94.56 79 GLN A O 1
ATOM 635 N N . ALA A 1 80 ? -2.349 -2.191 -6.041 1.00 94.06 80 ALA A N 1
ATOM 636 C CA . ALA A 1 80 ? -1.333 -2.601 -7.010 1.00 94.06 80 ALA A CA 1
ATOM 637 C C . ALA A 1 80 ? -0.672 -3.948 -6.652 1.00 94.06 80 ALA A C 1
ATOM 639 O O . ALA A 1 80 ? -0.183 -4.647 -7.536 1.00 94.06 80 ALA A O 1
ATOM 640 N 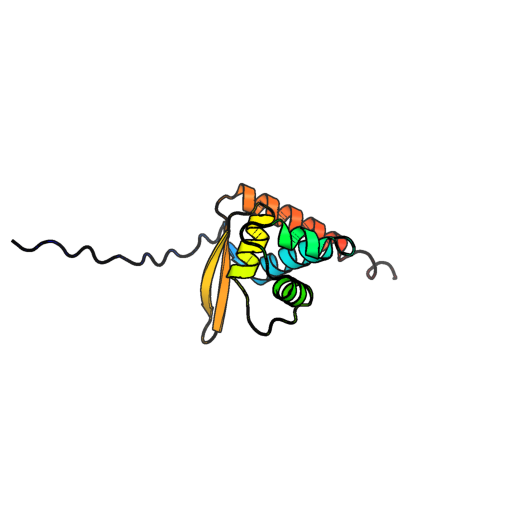N . PHE A 1 81 ? -0.698 -4.335 -5.372 1.00 92.56 81 PHE A N 1
ATOM 641 C CA . PHE A 1 81 ? -0.288 -5.658 -4.884 1.00 92.56 81 PHE A CA 1
ATOM 642 C C . PHE A 1 81 ? -1.453 -6.655 -4.749 1.00 92.56 81 PHE A C 1
ATOM 644 O O . PHE A 1 81 ? -1.277 -7.738 -4.199 1.00 92.56 81 PHE A O 1
ATOM 651 N N . GLY A 1 82 ? -2.631 -6.321 -5.283 1.00 92.38 82 GLY A N 1
ATOM 652 C CA . GLY A 1 82 ? -3.776 -7.226 -5.380 1.00 92.38 82 GLY A CA 1
ATOM 653 C C . GLY A 1 82 ? -4.781 -7.147 -4.231 1.00 92.38 82 GLY A C 1
ATOM 654 O O . GLY A 1 82 ? -5.761 -7.883 -4.255 1.00 92.38 82 GLY A O 1
ATOM 655 N N . PHE A 1 83 ? -4.608 -6.250 -3.257 1.00 93.75 83 PHE A N 1
ATOM 656 C CA . PHE A 1 83 ? -5.537 -6.119 -2.130 1.00 93.75 83 PHE A CA 1
ATOM 657 C C . PHE A 1 83 ? -6.564 -5.018 -2.367 1.00 93.75 83 PHE A C 1
ATOM 659 O O . PHE A 1 83 ? -6.241 -3.827 -2.435 1.00 93.75 83 PHE A O 1
ATOM 666 N N . ARG A 1 84 ? -7.839 -5.401 -2.427 1.00 92.69 84 ARG A N 1
ATOM 667 C CA . ARG A 1 84 ? -8.945 -4.447 -2.513 1.00 92.69 84 ARG A CA 1
ATOM 668 C C . ARG A 1 84 ? -9.297 -3.962 -1.117 1.00 92.69 84 ARG A C 1
ATOM 670 O O . ARG A 1 84 ? -9.911 -4.682 -0.334 1.00 92.69 84 ARG A O 1
ATOM 677 N N . THR A 1 85 ? -8.897 -2.733 -0.817 1.00 93.75 85 THR A N 1
ATOM 678 C CA . THR A 1 85 ? -9.146 -2.110 0.483 1.00 93.75 85 THR A CA 1
ATOM 679 C C . THR A 1 85 ? -9.843 -0.766 0.351 1.00 93.75 85 THR A C 1
ATOM 681 O O . THR A 1 85 ? -9.711 -0.079 -0.668 1.00 93.75 85 THR A O 1
ATOM 684 N N . ASN A 1 86 ? -10.564 -0.384 1.403 1.00 93.12 86 ASN A N 1
ATOM 685 C CA . ASN A 1 86 ? -11.180 0.924 1.554 1.00 93.12 86 ASN A CA 1
ATOM 686 C C . ASN A 1 86 ? -10.661 1.612 2.833 1.00 93.12 86 ASN A C 1
ATOM 688 O O . ASN A 1 86 ? -10.828 1.063 3.925 1.00 93.12 86 ASN A O 1
ATOM 692 N N . PRO A 1 87 ? -10.009 2.785 2.742 1.00 92.56 87 PRO A N 1
ATOM 693 C CA . PRO A 1 87 ? -9.557 3.524 3.907 1.00 92.56 87 PRO A CA 1
ATOM 694 C C . PRO A 1 87 ? -10.742 4.199 4.595 1.00 92.56 87 PRO A C 1
ATOM 696 O O . PRO A 1 87 ? -11.420 5.050 4.021 1.00 92.56 87 PRO A O 1
ATOM 699 N N . VAL A 1 88 ? -10.936 3.881 5.868 1.00 90.75 88 VAL A N 1
ATOM 700 C CA . VAL A 1 88 ? -11.950 4.489 6.723 1.00 90.75 88 VAL A CA 1
ATOM 701 C C . VAL A 1 88 ? -11.254 5.344 7.771 1.00 90.75 88 VAL A C 1
ATOM 703 O O . VAL A 1 88 ? -10.440 4.861 8.561 1.00 90.75 88 VAL A O 1
ATOM 706 N N . ALA A 1 89 ? -11.560 6.641 7.765 1.00 89.19 89 ALA A N 1
ATOM 707 C CA . ALA A 1 89 ? -11.083 7.557 8.791 1.00 89.19 89 ALA A CA 1
ATOM 708 C C . ALA A 1 89 ? -11.851 7.308 10.093 1.00 89.19 89 ALA A C 1
ATOM 710 O O . ALA A 1 89 ? -13.082 7.315 10.101 1.00 89.19 89 ALA A O 1
ATOM 711 N N . ARG A 1 90 ? -11.128 7.129 11.198 1.00 84.56 90 ARG A N 1
ATOM 712 C CA . ARG A 1 90 ? -11.703 7.050 12.538 1.00 84.56 90 ARG A CA 1
ATOM 713 C C . ARG A 1 90 ? -11.339 8.311 13.328 1.00 84.56 90 ARG A C 1
ATOM 715 O O . ARG A 1 90 ? -10.178 8.733 13.312 1.00 84.56 90 ARG A O 1
ATOM 722 N N . PRO A 1 91 ? -12.315 8.957 13.983 1.00 80.44 91 PRO A N 1
ATOM 723 C CA . PRO A 1 91 ? -12.016 10.033 14.912 1.00 80.44 91 PRO A CA 1
ATOM 724 C C . PRO A 1 91 ? -11.353 9.443 16.162 1.00 80.44 91 PRO A C 1
ATOM 726 O O . PRO A 1 91 ? -11.918 8.565 16.809 1.00 80.44 91 PRO A O 1
ATOM 729 N N . GLU A 1 92 ? -10.170 9.941 16.510 1.00 79.06 92 GLU A N 1
ATOM 730 C CA . GLU A 1 92 ? -9.465 9.588 17.742 1.00 79.06 92 GLU A CA 1
ATOM 731 C C . GLU A 1 92 ? -9.144 10.886 18.493 1.00 79.06 92 GLU A C 1
ATOM 733 O O . GLU A 1 92 ? -8.102 11.519 18.334 1.00 79.06 92 GLU A O 1
ATOM 738 N N . GLY A 1 93 ? -10.124 11.380 19.251 1.00 80.38 93 GLY A N 1
ATOM 739 C CA . GLY A 1 93 ? -10.033 12.695 19.885 1.00 80.38 93 GLY A CA 1
ATOM 740 C C . GLY A 1 93 ? -9.884 13.826 18.857 1.00 80.38 93 GLY A C 1
ATOM 741 O O . GLY A 1 93 ? -10.780 14.061 18.049 1.00 80.38 93 GLY A O 1
ATOM 742 N N . LYS A 1 94 ? -8.759 14.556 18.905 1.00 77.69 94 LYS A N 1
ATOM 743 C CA . LYS A 1 94 ? -8.449 15.663 17.973 1.00 77.69 94 LYS A CA 1
ATOM 744 C C . LYS A 1 94 ? -7.717 15.206 16.706 1.00 77.69 94 LYS A C 1
ATOM 746 O O . LYS A 1 94 ? -7.508 16.018 15.804 1.00 77.69 94 LYS A O 1
ATOM 751 N N . THR A 1 95 ? -7.294 13.946 16.639 1.00 75.75 95 THR A N 1
ATOM 752 C CA . THR A 1 95 ? -6.570 13.383 15.499 1.00 75.75 95 THR A CA 1
ATOM 753 C C . THR A 1 95 ? -7.480 12.465 14.686 1.00 75.75 95 THR A C 1
ATOM 755 O O . THR A 1 95 ? -8.523 11.993 15.141 1.00 75.75 95 THR A O 1
ATOM 758 N N . ARG A 1 96 ? -7.110 12.260 13.420 1.00 81.56 96 ARG A N 1
ATOM 759 C CA . ARG A 1 96 ? -7.751 11.276 12.544 1.00 81.56 96 ARG A CA 1
ATOM 760 C C . ARG A 1 96 ? -6.804 10.101 12.398 1.00 81.56 96 ARG A C 1
ATOM 762 O O . ARG A 1 96 ? -5.705 10.279 11.869 1.00 81.56 96 ARG A O 1
ATOM 769 N N . THR A 1 97 ? -7.238 8.933 12.844 1.00 86.25 97 THR A N 1
ATOM 770 C CA . THR A 1 97 ? -6.584 7.664 12.527 1.00 86.25 97 THR A CA 1
ATOM 771 C C . THR A 1 97 ? -7.273 7.035 11.323 1.00 86.25 97 THR A C 1
ATOM 773 O O . THR A 1 97 ? -8.352 7.463 10.904 1.00 86.25 97 THR A O 1
ATOM 776 N N . TYR A 1 98 ? -6.621 6.059 10.702 1.00 90.38 98 TYR A N 1
ATOM 777 C CA . TYR A 1 98 ? -7.159 5.371 9.534 1.00 90.38 98 TYR A CA 1
ATOM 778 C C . TYR A 1 98 ? -7.092 3.865 9.757 1.00 90.38 98 TYR A C 1
ATOM 780 O O . TYR A 1 98 ? -6.126 3.347 10.320 1.00 90.38 98 TYR A O 1
ATOM 788 N N . VAL A 1 99 ? -8.119 3.170 9.286 1.00 92.44 99 VAL A N 1
ATOM 789 C CA . VAL A 1 99 ? -8.134 1.714 9.144 1.00 92.44 99 VAL A CA 1
ATOM 790 C C . VAL A 1 99 ? -8.434 1.369 7.693 1.00 92.44 99 VAL A C 1
ATOM 792 O O . VAL A 1 99 ? -9.065 2.156 6.991 1.00 92.44 99 VAL A O 1
ATOM 795 N N . TYR A 1 100 ? -7.987 0.208 7.243 1.00 93.31 100 TYR A N 1
ATOM 796 C CA . TYR A 1 100 ? -8.320 -0.338 5.936 1.00 93.31 100 TYR A CA 1
ATOM 797 C C . TYR A 1 100 ? -9.286 -1.487 6.116 1.00 93.31 100 TYR A C 1
ATOM 799 O O . TYR A 1 100 ? -8.955 -2.472 6.772 1.00 93.31 100 TYR A O 1
ATOM 807 N N . GLU A 1 101 ? -10.462 -1.354 5.527 1.00 93.25 101 GLU A N 1
ATOM 808 C CA . GLU A 1 101 ? -11.410 -2.449 5.406 1.00 93.25 101 GLU A CA 1
ATOM 809 C C . GLU A 1 101 ? -11.092 -3.238 4.136 1.00 93.25 101 GLU A C 1
ATOM 811 O O . GLU A 1 101 ? -11.022 -2.666 3.045 1.00 93.25 101 GLU A O 1
ATOM 816 N N . PHE A 1 102 ? -10.856 -4.537 4.283 1.00 92.88 102 PHE A N 1
ATOM 817 C CA . PHE A 1 102 ? -10.631 -5.457 3.174 1.00 92.88 102 PHE A CA 1
ATOM 818 C C . PHE A 1 102 ? -11.969 -5.904 2.588 1.00 92.88 102 PHE A C 1
ATOM 820 O O . PHE A 1 102 ? -12.912 -6.186 3.324 1.00 92.88 102 PHE A O 1
ATOM 827 N N . ALA A 1 103 ? -12.045 -5.992 1.259 1.00 89.75 103 ALA A N 1
ATOM 828 C CA . ALA A 1 103 ? -13.272 -6.392 0.570 1.00 89.75 103 ALA A CA 1
ATOM 829 C C . ALA A 1 103 ? -13.683 -7.842 0.885 1.00 89.75 103 ALA A C 1
ATOM 831 O O . ALA A 1 103 ? -14.874 -8.148 0.948 1.00 89.75 103 ALA A O 1
ATOM 832 N N . HIS A 1 104 ? -12.703 -8.730 1.086 1.00 90.12 104 HIS A N 1
ATOM 833 C CA . HIS A 1 104 ? -12.923 -10.151 1.337 1.00 90.12 104 HIS A CA 1
ATOM 834 C C . HIS A 1 104 ? -12.015 -10.679 2.450 1.00 90.12 104 HIS A C 1
ATOM 836 O O . HIS A 1 104 ? -10.864 -10.264 2.588 1.00 90.12 104 HIS A O 1
ATOM 842 N N . GLU A 1 105 ? -12.507 -11.671 3.194 1.00 90.81 105 GLU A N 1
ATOM 843 C CA . GLU A 1 105 ? -11.721 -12.372 4.216 1.00 90.81 105 GLU A CA 1
ATOM 844 C C . GLU A 1 105 ? -10.487 -13.062 3.614 1.00 90.81 105 GLU A C 1
ATOM 846 O O . GLU A 1 105 ? -9.417 -13.067 4.214 1.00 90.81 105 GLU A O 1
ATOM 851 N N . SER A 1 106 ? -10.591 -13.571 2.383 1.00 91.00 106 SER A N 1
ATOM 852 C CA . SER A 1 106 ? -9.458 -14.167 1.668 1.00 91.00 106 SER A CA 1
ATOM 853 C C . SER A 1 106 ? -8.321 -13.166 1.431 1.00 91.00 106 SER A C 1
ATOM 855 O O . SER A 1 106 ? -7.154 -13.526 1.594 1.00 91.00 106 SER A O 1
ATOM 857 N N . ASP A 1 107 ? -8.645 -11.906 1.113 1.00 91.31 107 ASP A N 1
ATOM 858 C CA . ASP A 1 107 ? -7.648 -10.845 0.934 1.00 91.31 107 ASP A CA 1
ATOM 859 C C . ASP A 1 107 ? -6.973 -10.511 2.267 1.00 91.31 107 ASP A C 1
ATOM 861 O O . ASP A 1 107 ? -5.752 -10.359 2.318 1.00 91.31 107 ASP A O 1
ATOM 865 N N . LEU A 1 108 ? -7.753 -10.451 3.352 1.00 91.94 108 LEU A N 1
ATOM 866 C CA . LEU A 1 108 ? -7.233 -10.221 4.698 1.00 91.94 108 LEU A CA 1
ATOM 867 C C . LEU A 1 108 ? -6.324 -11.366 5.164 1.00 91.94 108 LEU A C 1
ATOM 869 O O . LEU A 1 108 ? -5.247 -11.114 5.707 1.00 91.94 108 LEU A O 1
ATOM 873 N N . ASN A 1 109 ? -6.729 -12.615 4.944 1.00 92.75 109 ASN A N 1
ATOM 874 C CA . ASN A 1 109 ? -5.945 -13.791 5.316 1.00 92.75 109 ASN A CA 1
ATOM 875 C C . ASN A 1 109 ? -4.619 -13.823 4.552 1.00 92.75 109 ASN A C 1
ATOM 877 O O . ASN A 1 109 ? -3.562 -14.001 5.157 1.00 92.75 109 ASN A O 1
ATOM 881 N N . ASN A 1 110 ? -4.655 -13.573 3.241 1.00 92.94 110 ASN A N 1
ATOM 882 C CA . ASN A 1 110 ? -3.452 -13.494 2.418 1.00 92.94 110 ASN A CA 1
ATOM 883 C C . ASN A 1 110 ? -2.543 -12.330 2.848 1.00 92.94 110 ASN A C 1
ATOM 885 O O . ASN A 1 110 ? -1.337 -12.513 3.003 1.00 92.94 110 ASN A O 1
ATOM 889 N N . PHE A 1 111 ? -3.116 -11.149 3.104 1.00 94.50 111 PHE A N 1
ATOM 890 C CA . PHE A 1 111 ? -2.378 -9.989 3.606 1.00 94.50 111 PHE A CA 1
ATOM 891 C C . PHE A 1 111 ? -1.683 -10.301 4.934 1.00 94.50 111 PHE A C 1
ATOM 893 O O . PHE A 1 111 ? -0.489 -10.052 5.085 1.00 94.50 111 PHE A O 1
ATOM 900 N N . THR A 1 112 ? -2.420 -10.878 5.883 1.00 92.38 112 THR A N 1
ATOM 901 C CA . THR A 1 112 ? -1.919 -11.201 7.223 1.00 92.38 112 THR A CA 1
ATOM 902 C C . THR A 1 112 ? -0.826 -12.260 7.155 1.00 92.38 112 THR A C 1
ATOM 904 O O . THR A 1 112 ? 0.209 -12.113 7.804 1.00 92.38 112 THR A O 1
ATOM 907 N N . HIS A 1 113 ? -1.013 -13.286 6.320 1.00 92.56 113 HIS A N 1
ATOM 908 C CA . HIS A 1 113 ? 0.001 -14.303 6.071 1.00 92.56 113 HIS A CA 1
ATOM 909 C C . HIS A 1 113 ? 1.285 -13.672 5.519 1.00 92.56 113 HIS A C 1
ATOM 911 O O . HIS A 1 113 ? 2.341 -13.809 6.134 1.00 92.56 113 HIS A O 1
ATOM 917 N N . GLN A 1 114 ? 1.201 -12.907 4.426 1.00 92.38 114 GLN A N 1
ATOM 918 C CA . GLN A 1 114 ? 2.375 -12.259 3.831 1.00 92.38 114 GLN A CA 1
ATOM 919 C C . GLN A 1 114 ? 3.060 -11.284 4.795 1.00 92.38 114 GLN A C 1
ATOM 921 O O . GLN A 1 114 ? 4.285 -11.282 4.898 1.00 92.38 114 GLN A O 1
ATOM 926 N N . LEU A 1 115 ? 2.288 -10.488 5.540 1.00 91.31 115 LEU A N 1
ATOM 927 C CA . LEU A 1 115 ? 2.838 -9.578 6.539 1.00 91.31 115 LEU A CA 1
ATOM 928 C C . LEU A 1 115 ? 3.592 -10.337 7.636 1.00 91.31 115 LEU A C 1
ATOM 930 O O . LEU A 1 115 ? 4.692 -9.930 8.001 1.00 91.31 115 LEU A O 1
ATOM 934 N N . SER A 1 116 ? 3.046 -11.458 8.114 1.00 89.94 116 SER A N 1
ATOM 935 C CA . SER A 1 116 ? 3.707 -12.280 9.131 1.00 89.94 116 SER A CA 1
ATOM 936 C C . SER A 1 116 ? 5.028 -12.876 8.633 1.00 89.94 116 SER A C 1
ATOM 938 O O . SER A 1 116 ? 6.006 -12.898 9.378 1.00 89.94 116 SER A O 1
ATOM 940 N N . GLU A 1 117 ? 5.099 -13.285 7.364 1.00 88.81 117 GLU A N 1
ATOM 941 C CA . GLU A 1 117 ? 6.335 -13.774 6.745 1.00 88.81 117 GLU A CA 1
ATOM 942 C C . GLU A 1 117 ? 7.391 -12.662 6.666 1.00 88.81 117 GLU A C 1
ATOM 944 O O . GLU A 1 117 ? 8.555 -12.874 7.008 1.00 88.81 117 GLU A O 1
ATOM 949 N N . PHE A 1 118 ? 6.987 -11.441 6.312 1.00 85.19 118 PHE A N 1
ATOM 950 C CA . PHE A 1 118 ? 7.887 -10.285 6.290 1.00 85.19 118 PHE A CA 1
ATOM 951 C C . PHE A 1 118 ? 8.371 -9.8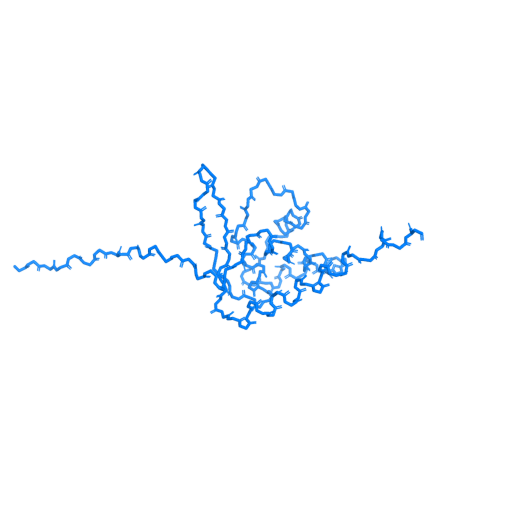83 7.689 1.00 85.19 118 PHE A C 1
ATOM 953 O O . PHE A 1 118 ? 9.531 -9.498 7.855 1.00 85.19 118 PHE A O 1
ATOM 960 N N . GLU A 1 119 ? 7.509 -9.987 8.704 1.00 81.62 119 GLU A N 1
ATOM 961 C CA . GLU A 1 119 ? 7.873 -9.723 10.100 1.00 81.62 119 GLU A CA 1
ATOM 962 C C . GLU A 1 119 ? 8.875 -10.767 10.625 1.00 81.62 119 GLU A C 1
ATOM 964 O O . GLU A 1 119 ? 9.838 -10.387 11.290 1.00 81.62 119 GLU A O 1
ATOM 969 N N . LYS A 1 120 ? 8.742 -12.050 10.253 1.00 78.69 120 LYS A N 1
ATOM 970 C CA . LYS A 1 120 ? 9.721 -13.102 10.598 1.00 78.69 120 LYS A CA 1
ATOM 971 C C . LYS A 1 120 ? 11.102 -12.841 9.994 1.00 78.69 120 LYS A C 1
ATOM 973 O O . LYS A 1 120 ? 12.104 -13.008 10.680 1.00 78.69 120 LYS A O 1
ATOM 978 N N . VAL A 1 121 ? 11.168 -12.374 8.743 1.00 65.31 121 VAL A N 1
ATOM 979 C CA . VAL A 1 121 ? 12.435 -12.029 8.061 1.00 65.31 121 VAL A CA 1
ATOM 980 C C . VAL A 1 121 ? 13.120 -10.807 8.689 1.00 65.31 121 VAL A C 1
ATOM 982 O O . VAL A 1 121 ? 14.331 -10.646 8.567 1.00 65.31 121 VAL A O 1
ATOM 985 N N . LYS A 1 122 ? 12.381 -9.963 9.417 1.00 55.59 122 LYS A N 1
ATOM 986 C CA . LYS A 1 122 ? 12.948 -8.849 10.190 1.00 55.59 122 LYS A CA 1
ATOM 987 C C . LYS A 1 122 ? 13.591 -9.303 11.515 1.00 55.59 122 LYS A C 1
ATOM 989 O O . LYS A 1 122 ? 14.365 -8.541 12.087 1.00 55.59 122 LYS A O 1
ATOM 994 N N . VAL A 1 123 ? 13.284 -10.518 11.991 1.00 50.91 123 VAL A N 1
ATOM 995 C CA . VAL A 1 123 ? 13.775 -11.116 13.251 1.00 50.91 123 VAL A CA 1
ATOM 996 C C . VAL A 1 123 ? 14.664 -12.358 13.010 1.00 50.91 123 VAL A C 1
ATOM 998 O O . VAL A 1 123 ? 14.420 -13.423 13.574 1.00 50.91 123 VAL A O 1
ATOM 1001 N N . PRO A 1 124 ? 15.725 -12.263 12.189 1.00 46.28 124 PRO A N 1
ATOM 1002 C CA . PRO A 1 124 ? 16.899 -13.092 12.460 1.00 46.28 124 PRO A CA 1
ATOM 1003 C C . PRO A 1 124 ? 18.205 -12.326 12.193 1.00 46.28 124 PRO A C 1
ATOM 1005 O O . PRO A 1 124 ? 18.729 -12.351 11.083 1.00 46.28 124 PRO A O 1
ATOM 1008 N N . ALA A 1 125 ? 18.738 -11.654 13.221 1.00 47.72 125 ALA A N 1
ATOM 1009 C CA . ALA A 1 125 ? 20.158 -11.265 13.286 1.00 47.72 125 ALA A CA 1
ATOM 1010 C C . ALA A 1 125 ? 20.649 -10.884 14.701 1.00 47.72 125 ALA A C 1
ATOM 1012 O O . ALA A 1 125 ? 21.845 -10.967 14.944 1.00 47.72 125 ALA A O 1
ATOM 1013 N N . GLU A 1 126 ? 19.773 -10.509 15.645 1.00 44.72 126 GLU A N 1
ATOM 1014 C CA . GLU A 1 126 ? 20.206 -9.962 16.954 1.00 44.72 126 GLU A CA 1
ATOM 1015 C C . GLU A 1 126 ? 19.662 -10.723 18.185 1.00 44.72 126 GLU A C 1
ATOM 1017 O O . GLU A 1 126 ? 19.669 -10.209 19.295 1.00 44.72 126 GLU A O 1
ATOM 1022 N N . ALA A 1 127 ? 19.188 -11.964 18.016 1.00 46.81 127 ALA A N 1
ATOM 1023 C CA . ALA A 1 127 ? 18.695 -12.802 19.126 1.00 46.81 127 ALA A CA 1
ATOM 1024 C C . ALA A 1 127 ? 19.401 -14.170 19.235 1.00 46.81 127 ALA A C 1
ATOM 1026 O O . ALA A 1 127 ? 18.883 -15.090 19.860 1.00 46.81 127 ALA A O 1
ATOM 1027 N N . ALA A 1 128 ? 20.585 -14.310 18.634 1.00 47.84 128 ALA A N 1
ATOM 1028 C CA . ALA A 1 128 ? 21.445 -15.487 18.768 1.00 47.84 128 ALA A CA 1
ATOM 1029 C C . ALA A 1 128 ? 22.856 -15.059 19.198 1.00 47.84 128 ALA A C 1
ATOM 1031 O O . ALA A 1 128 ? 23.828 -15.197 18.461 1.00 47.84 128 ALA A O 1
ATOM 1032 N N . SER A 1 129 ? 22.954 -14.456 20.379 1.00 43.12 129 SER A N 1
ATOM 1033 C CA . SER A 1 129 ? 24.200 -14.332 21.143 1.00 43.12 129 SER A CA 1
ATOM 1034 C C . SER A 1 129 ? 23.835 -14.189 22.619 1.00 43.12 129 SER A C 1
ATOM 1036 O O . SER A 1 129 ? 23.761 -13.087 23.155 1.00 43.12 129 SER A O 1
ATOM 1038 N N . VAL A 1 130 ? 23.537 -15.332 23.237 1.00 41.09 130 VAL A N 1
ATOM 1039 C CA . VAL A 1 130 ? 23.772 -15.595 24.662 1.00 41.09 130 VAL A CA 1
ATOM 1040 C C . VAL A 1 130 ? 24.741 -16.761 24.718 1.00 41.09 130 VAL A C 1
ATOM 1042 O O . VAL A 1 130 ? 24.521 -17.713 23.935 1.00 41.09 130 VAL A O 1
#

Radius of gyration: 18.44 Å; Cα contacts (8 Å, |Δi|>4): 106; chains: 1; bounding box: 73×32×40 Å

Mean predicted aligned error: 9.37 Å